Protein AF-I4HN84-F1 (afdb_monomer)

Mean predicted aligned error: 5.34 Å

Solvent-accessible surface area (backbone atoms only — not comparable to full-atom values): 7047 Å² total; per-residue (Å²): 99,75,54,82,47,68,33,82,43,72,69,62,89,95,56,75,38,71,42,53,43,65,41,72,80,28,39,47,28,38,30,51,61,55,38,69,75,26,35,42,35,36,26,29,91,36,35,70,57,48,63,65,70,48,60,51,70,35,25,34,17,54,30,75,34,69,69,48,4,50,51,43,13,44,76,48,36,88,85,49,43,23,37,42,31,39,23,47,52,93,67,21,36,37,35,30,40,25,48,22,70,68,51,33,70,74,64,80,62,56,67,32,62,44,33,37,34,29,50,85,22,96,56,53,39,83,82,51,58,86,29,40,36,28,37,122

Structure (mmCIF, N/CA/C/O backbone):
data_AF-I4HN84-F1
#
_entry.id   AF-I4HN84-F1
#
loop_
_atom_site.group_PDB
_atom_site.id
_atom_site.type_symbol
_atom_site.label_atom_id
_atom_site.label_alt_id
_atom_site.label_comp_id
_atom_site.label_asym_id
_atom_site.label_entity_id
_atom_site.label_seq_id
_atom_site.pdbx_PDB_ins_code
_atom_site.Cartn_x
_atom_site.Cartn_y
_atom_site.Cartn_z
_atom_site.occupancy
_atom_site.B_iso_or_equiv
_atom_site.auth_seq_id
_atom_site.auth_comp_id
_atom_site.auth_asym_id
_atom_site.auth_atom_id
_atom_site.pdbx_PDB_model_num
ATOM 1 N N . MET A 1 1 ? -13.643 5.302 -2.987 1.00 81.25 1 MET A N 1
ATOM 2 C CA . MET A 1 1 ? -12.679 5.528 -4.088 1.00 81.25 1 MET A CA 1
ATOM 3 C C . MET A 1 1 ? -12.327 6.999 -4.047 1.00 81.25 1 MET A C 1
ATOM 5 O O . MET A 1 1 ? -13.276 7.770 -3.991 1.00 81.25 1 MET A O 1
ATOM 9 N N . GLY A 1 2 ? -11.042 7.358 -4.019 1.00 77.12 2 GLY A N 1
ATOM 10 C CA . GLY A 1 2 ? -10.600 8.752 -4.175 1.00 77.12 2 GLY A CA 1
ATOM 11 C C . GLY A 1 2 ? -10.602 9.155 -5.644 1.00 77.12 2 GLY A C 1
ATOM 12 O O . GLY A 1 2 ? -11.418 9.965 -6.074 1.00 77.12 2 GLY A O 1
ATOM 13 N N . GLY A 1 3 ? -9.842 8.420 -6.456 1.00 87.19 3 GLY A N 1
ATOM 14 C CA . GLY A 1 3 ? -9.687 8.716 -7.876 1.00 87.19 3 GLY A CA 1
ATOM 15 C C . GLY A 1 3 ? -8.385 9.471 -8.104 1.00 87.19 3 GLY A C 1
ATOM 16 O O . GLY A 1 3 ? -7.400 9.180 -7.445 1.00 87.19 3 GLY A O 1
ATOM 17 N N . ALA A 1 4 ? -8.347 10.368 -9.090 1.00 88.38 4 ALA A N 1
ATOM 18 C CA . ALA A 1 4 ? -7.143 11.143 -9.371 1.00 88.38 4 ALA A CA 1
ATOM 19 C C . ALA A 1 4 ? -7.037 12.360 -8.434 1.00 88.38 4 ALA A C 1
ATOM 21 O O . ALA A 1 4 ? -7.902 13.233 -8.481 1.00 88.38 4 ALA A O 1
ATOM 22 N N . GLY A 1 5 ? -5.946 12.468 -7.681 1.00 91.00 5 GLY A N 1
ATOM 23 C CA . GLY A 1 5 ? -5.706 13.519 -6.700 1.00 91.00 5 GLY A CA 1
ATOM 24 C C . GLY A 1 5 ? -5.269 12.953 -5.352 1.00 91.00 5 GLY A C 1
ATOM 25 O O . GLY A 1 5 ? -5.092 11.753 -5.191 1.00 91.00 5 GLY A O 1
ATOM 26 N N . ASN A 1 6 ? -5.053 13.844 -4.387 1.00 92.69 6 ASN A N 1
ATOM 27 C CA . ASN A 1 6 ? -4.887 13.439 -2.997 1.00 92.69 6 ASN A CA 1
ATOM 28 C C . ASN A 1 6 ? -6.231 13.636 -2.301 1.00 92.69 6 ASN A C 1
ATOM 30 O O . ASN A 1 6 ? -6.614 14.785 -2.054 1.00 92.69 6 ASN A O 1
ATOM 34 N N . ASP A 1 7 ? -6.937 12.548 -2.005 1.00 94.38 7 ASP A N 1
ATOM 35 C CA . ASP A 1 7 ? -8.287 12.611 -1.452 1.00 94.38 7 ASP A CA 1
ATOM 36 C C . ASP A 1 7 ? -8.324 12.269 0.037 1.00 94.38 7 ASP A C 1
ATOM 38 O O . ASP A 1 7 ? -7.550 11.458 0.536 1.00 94.38 7 ASP A O 1
ATOM 42 N N . THR A 1 8 ? -9.276 12.850 0.767 1.00 93.44 8 THR A N 1
ATOM 43 C CA . THR A 1 8 ? -9.593 12.410 2.132 1.00 93.44 8 THR A CA 1
ATOM 44 C C . THR A 1 8 ? -10.752 11.426 2.074 1.00 93.44 8 THR A C 1
ATOM 46 O O . THR A 1 8 ? -11.857 11.784 1.664 1.00 93.44 8 THR A O 1
ATOM 49 N N . LEU A 1 9 ? -10.507 10.190 2.500 1.00 91.38 9 LEU A N 1
ATOM 50 C CA . LEU A 1 9 ? -11.473 9.102 2.502 1.00 91.38 9 LEU A CA 1
ATOM 51 C C . LEU A 1 9 ? -11.916 8.792 3.937 1.00 91.38 9 LEU A C 1
ATOM 53 O O . LEU A 1 9 ? -11.103 8.538 4.832 1.00 91.38 9 LEU A O 1
ATOM 57 N N . THR A 1 10 ? -13.228 8.791 4.140 1.00 89.12 10 THR A N 1
ATOM 58 C CA . THR A 1 10 ? -13.877 8.366 5.382 1.00 89.12 10 THR A CA 1
ATOM 59 C C . THR A 1 10 ? -14.913 7.312 5.022 1.00 89.12 10 THR A C 1
ATOM 61 O O . THR A 1 10 ? -15.715 7.520 4.107 1.00 89.12 10 THR A O 1
ATOM 64 N N . GLY A 1 11 ? -14.838 6.162 5.677 1.00 82.88 11 GLY A N 1
ATOM 65 C CA . GLY A 1 11 ? -15.794 5.077 5.563 1.00 82.88 11 GLY A CA 1
ATOM 66 C C . GLY A 1 11 ? -17.090 5.339 6.325 1.00 82.88 11 GLY A C 1
ATOM 67 O O . GLY A 1 11 ? -17.300 6.367 6.971 1.00 82.88 11 GLY A O 1
ATOM 68 N N . GLU A 1 12 ? -18.001 4.377 6.227 1.00 80.25 12 GLU A N 1
ATOM 69 C CA . GLU A 1 12 ? -19.187 4.349 7.071 1.00 80.25 12 GLU A CA 1
ATOM 70 C C . GLU A 1 12 ? -18.858 3.650 8.393 1.00 80.25 12 GLU A C 1
ATOM 72 O O . GLU A 1 12 ? -18.315 2.539 8.428 1.00 80.25 12 GLU A O 1
ATOM 77 N N . THR A 1 13 ? -19.222 4.291 9.503 1.00 77.25 13 THR A N 1
ATOM 78 C CA . THR A 1 13 ? -19.040 3.736 10.845 1.00 77.25 13 THR A CA 1
ATOM 79 C C . THR A 1 13 ? -19.791 2.412 10.999 1.00 77.25 13 THR A C 1
ATOM 81 O O . THR A 1 13 ? -21.006 2.352 10.824 1.00 77.25 13 THR A O 1
ATOM 84 N N . GLY A 1 14 ? -19.086 1.358 11.416 1.00 70.56 14 G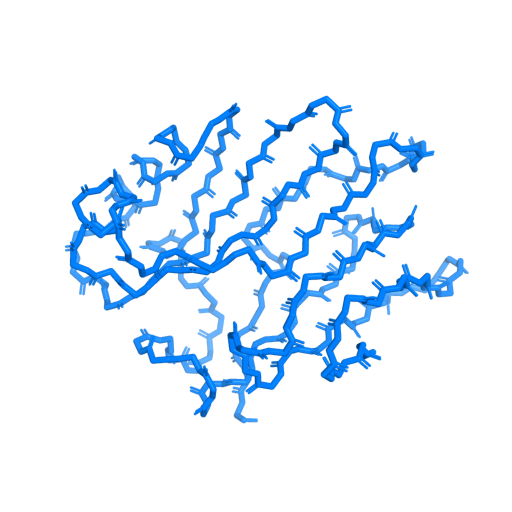LY A N 1
ATOM 85 C CA . GLY A 1 14 ? -19.690 0.060 11.747 1.00 70.56 14 GLY A CA 1
ATOM 86 C C . GLY A 1 14 ? -19.946 -0.866 10.554 1.00 70.56 14 GLY A C 1
ATOM 87 O O . GLY A 1 14 ? -20.476 -1.960 10.751 1.00 70.56 14 GLY A O 1
ATOM 88 N N . ALA A 1 15 ? -19.544 -0.473 9.345 1.00 78.62 15 ALA A N 1
ATOM 89 C CA . ALA A 1 15 ? -19.535 -1.329 8.165 1.00 78.62 15 ALA A CA 1
ATOM 90 C C . ALA A 1 15 ? -18.100 -1.717 7.780 1.00 78.62 15 ALA A C 1
ATOM 92 O O . ALA A 1 15 ? -17.135 -1.057 8.154 1.00 78.62 15 ALA A O 1
ATOM 93 N N . THR A 1 16 ? -17.960 -2.798 7.012 1.00 86.25 16 THR A N 1
ATOM 94 C CA . THR A 1 16 ? -16.707 -3.091 6.311 1.00 86.25 16 THR A CA 1
ATOM 95 C C . THR A 1 16 ? -16.595 -2.178 5.099 1.00 86.25 16 THR A C 1
ATOM 97 O O . THR A 1 16 ? -17.365 -2.317 4.144 1.00 86.25 16 THR A O 1
ATOM 100 N N . ASN A 1 17 ? -15.607 -1.292 5.106 1.00 91.19 17 ASN A N 1
ATOM 101 C CA . ASN A 1 17 ? -15.341 -0.376 4.009 1.00 91.19 17 ASN A CA 1
ATOM 102 C C . ASN A 1 17 ? -14.349 -0.989 3.018 1.00 91.19 17 ASN A C 1
ATOM 104 O O . ASN A 1 17 ? -13.418 -1.710 3.381 1.00 91.19 17 ASN A O 1
ATOM 108 N N . THR A 1 18 ? -14.562 -0.722 1.729 1.00 92.19 18 THR A N 1
ATOM 109 C CA . THR A 1 18 ? -13.652 -1.152 0.662 1.00 92.19 18 THR A CA 1
ATOM 110 C C . THR A 1 18 ? -13.145 0.057 -0.108 1.00 92.19 18 THR A C 1
ATOM 112 O O . THR A 1 18 ? -13.892 0.726 -0.824 1.00 92.19 18 THR A O 1
ATOM 115 N N . PHE A 1 19 ? -11.845 0.300 -0.001 1.00 92.69 19 PHE A N 1
ATOM 116 C CA . PHE A 1 19 ? -11.128 1.351 -0.705 1.00 92.69 19 PHE A CA 1
ATOM 117 C C . PHE A 1 19 ? -10.504 0.751 -1.963 1.00 92.69 19 PHE A C 1
ATOM 119 O O . PHE A 1 19 ? -9.691 -0.166 -1.883 1.00 92.69 19 PHE A O 1
ATOM 126 N N . ILE A 1 20 ? -10.929 1.210 -3.139 1.00 93.38 20 ILE A N 1
ATOM 127 C CA . ILE A 1 20 ? -10.499 0.642 -4.421 1.00 93.38 20 ILE A CA 1
ATOM 128 C C . ILE A 1 20 ? -9.538 1.614 -5.097 1.00 93.38 20 ILE A C 1
ATOM 130 O O . ILE A 1 20 ? -9.905 2.771 -5.299 1.00 93.38 20 ILE A O 1
ATOM 134 N N . TYR A 1 21 ? -8.372 1.101 -5.485 1.00 94.19 21 TYR A N 1
ATOM 135 C CA . TYR A 1 21 ? -7.394 1.773 -6.333 1.00 94.19 21 TYR A CA 1
ATOM 136 C C . TYR A 1 21 ? -7.365 1.112 -7.707 1.00 94.19 21 TYR A C 1
ATOM 138 O O . TYR A 1 21 ? -7.156 -0.106 -7.827 1.00 94.19 21 TYR A O 1
ATOM 146 N N . ASN A 1 22 ? -7.558 1.909 -8.754 1.00 93.75 22 ASN A N 1
ATOM 147 C CA . ASN A 1 22 ? -7.472 1.456 -10.135 1.00 93.75 22 ASN A CA 1
ATOM 148 C C . ASN A 1 22 ? -6.056 1.548 -10.694 1.00 93.75 22 ASN A C 1
ATOM 150 O O . ASN A 1 22 ? -5.769 0.862 -11.673 1.00 93.75 22 ASN A O 1
ATOM 154 N N . SER A 1 23 ? -5.190 2.383 -10.113 1.00 91.50 23 SER A N 1
ATOM 155 C CA . SER A 1 23 ? -3.832 2.631 -10.604 1.00 91.50 23 SER A CA 1
ATOM 156 C C . SER A 1 23 ? -2.918 3.160 -9.503 1.00 91.50 23 SER A C 1
ATOM 158 O O . SER A 1 23 ? -3.338 3.921 -8.642 1.00 91.50 23 SER A O 1
ATOM 160 N N . ARG A 1 24 ? -1.619 2.857 -9.593 1.00 88.94 24 ARG A N 1
ATOM 161 C CA . ARG A 1 24 ? -0.587 3.461 -8.725 1.00 88.94 24 ARG A CA 1
ATOM 162 C C . ARG A 1 24 ? -0.389 4.973 -8.919 1.00 88.94 24 ARG A C 1
ATOM 164 O O . ARG A 1 24 ? 0.408 5.566 -8.206 1.00 88.94 24 ARG A O 1
ATOM 171 N N . PHE A 1 25 ? -1.024 5.558 -9.935 1.00 89.06 25 PHE A N 1
ATOM 172 C CA . PHE A 1 25 ? -0.899 6.971 -10.311 1.00 89.06 25 PHE A CA 1
ATOM 173 C C . PHE A 1 25 ? -2.136 7.801 -9.949 1.00 89.06 25 PHE A C 1
ATOM 175 O O . PHE A 1 25 ? -2.274 8.920 -10.432 1.00 89.06 25 PHE A O 1
ATOM 182 N N . GLU A 1 26 ? -3.050 7.240 -9.158 1.00 89.88 26 GLU A N 1
ATOM 183 C CA . GLU A 1 26 ? -4.246 7.944 -8.693 1.00 89.88 26 GLU A CA 1
ATOM 184 C C . GLU A 1 26 ? -3.894 9.084 -7.727 1.00 89.88 26 GLU A C 1
ATOM 186 O O . GLU A 1 26 ? -4.504 10.134 -7.805 1.00 89.88 26 GLU A O 1
ATOM 191 N N . GLY A 1 27 ? -2.809 8.973 -6.964 1.00 89.31 27 GLY A N 1
ATOM 192 C CA . GLY A 1 27 ? -2.368 9.995 -6.016 1.00 89.31 27 GLY A CA 1
ATOM 193 C C . GLY A 1 27 ? -2.234 9.394 -4.625 1.00 89.31 27 GLY A C 1
ATOM 194 O O . GLY A 1 27 ? -2.118 8.172 -4.503 1.00 89.31 27 GLY A O 1
ATOM 195 N N . VAL A 1 28 ? -2.171 10.246 -3.602 1.00 92.19 28 VAL A N 1
ATOM 196 C CA . VAL A 1 28 ? -1.988 9.826 -2.207 1.00 92.19 28 VAL A CA 1
ATOM 197 C C . VAL A 1 28 ? -3.218 10.190 -1.390 1.00 92.19 28 VAL A C 1
ATOM 199 O O . VAL A 1 28 ? -3.418 11.361 -1.062 1.00 92.19 28 VAL A O 1
ATOM 202 N N . ASP A 1 29 ? -3.989 9.180 -1.001 1.00 94.12 29 ASP A N 1
ATOM 203 C CA . ASP A 1 29 ? -5.193 9.384 -0.198 1.00 94.12 29 ASP A CA 1
ATOM 204 C C . ASP A 1 29 ? -4.905 9.373 1.307 1.00 94.12 29 ASP A C 1
ATOM 206 O O . ASP A 1 29 ? -4.013 8.682 1.798 1.00 94.12 29 ASP A O 1
ATOM 210 N N . LEU A 1 30 ? -5.722 10.083 2.076 1.00 93.06 30 LEU A N 1
ATOM 211 C CA . LEU A 1 30 ? -5.760 10.033 3.531 1.00 93.06 30 LEU A CA 1
ATOM 212 C C . LEU A 1 30 ? -7.020 9.295 3.988 1.00 93.06 30 LEU A C 1
ATOM 214 O O . LEU A 1 30 ? -8.124 9.813 3.854 1.00 93.06 30 LEU A O 1
ATOM 218 N N . MET A 1 31 ? -6.867 8.115 4.584 1.00 92.00 31 MET A N 1
ATOM 219 C CA . MET A 1 31 ? -7.970 7.364 5.190 1.00 92.00 31 MET A CA 1
ATOM 220 C C . MET A 1 31 ? -8.092 7.724 6.669 1.00 92.00 31 MET A C 1
ATOM 222 O O . MET A 1 31 ? -7.156 7.530 7.442 1.00 92.00 31 MET A O 1
ATOM 226 N N . THR A 1 32 ? -9.237 8.255 7.082 1.00 90.50 32 THR A N 1
ATOM 227 C CA . THR A 1 32 ? -9.391 8.848 8.428 1.00 90.50 32 THR A CA 1
ATOM 228 C C . THR A 1 32 ? -9.916 7.888 9.492 1.00 90.50 32 THR A C 1
ATOM 230 O O . THR A 1 32 ? -9.738 8.151 10.680 1.00 90.50 32 THR A O 1
ATOM 233 N N . ASP A 1 33 ? -10.516 6.773 9.086 1.00 87.94 33 ASP A N 1
ATOM 234 C CA . ASP A 1 33 ? -11.254 5.852 9.953 1.00 87.94 33 ASP A CA 1
ATOM 235 C C . ASP A 1 33 ? -11.022 4.370 9.605 1.00 87.94 33 ASP A C 1
ATOM 237 O O . ASP A 1 33 ? -11.840 3.521 9.942 1.00 87.94 33 ASP A O 1
ATOM 241 N N . PHE A 1 34 ? -9.888 4.047 8.972 1.00 89.31 34 PHE A N 1
ATOM 242 C CA . PHE A 1 34 ? -9.559 2.673 8.583 1.00 89.31 34 PHE A CA 1
ATOM 243 C C . PHE A 1 34 ? -9.433 1.737 9.799 1.00 89.31 34 PHE A C 1
ATOM 245 O O . PHE A 1 34 ? -8.605 1.967 10.690 1.00 89.31 34 PHE A O 1
ATOM 252 N N . ILE A 1 35 ? -10.204 0.646 9.804 1.00 86.81 35 ILE A N 1
ATOM 253 C CA . ILE A 1 35 ? -10.219 -0.384 10.857 1.00 86.81 35 ILE A CA 1
ATOM 254 C C . ILE A 1 35 ? -9.895 -1.788 10.320 1.00 86.81 35 ILE A C 1
ATOM 256 O O . ILE A 1 35 ? -9.727 -2.017 9.127 1.00 86.81 35 ILE A O 1
ATOM 260 N N . SER A 1 36 ? -9.799 -2.776 11.214 1.00 85.12 36 SER A N 1
ATOM 261 C CA . SER A 1 36 ? -9.216 -4.097 10.915 1.00 85.12 36 SER A CA 1
ATOM 262 C C . SER A 1 36 ? -10.021 -4.919 9.918 1.00 85.12 36 SER A C 1
ATOM 264 O O . SER A 1 36 ? -9.466 -5.806 9.274 1.00 85.12 36 SER A O 1
ATOM 266 N N . VAL A 1 37 ? -11.317 -4.636 9.803 1.00 87.00 37 VAL A N 1
ATOM 267 C CA . VAL A 1 37 ? -12.226 -5.311 8.873 1.00 87.00 37 VAL A CA 1
ATOM 268 C C . VAL A 1 37 ? -12.227 -4.676 7.486 1.00 87.00 37 VAL A C 1
ATOM 270 O O . VAL A 1 37 ? -12.716 -5.307 6.548 1.00 87.00 37 VAL A O 1
ATOM 273 N N . ASP A 1 38 ? -11.689 -3.463 7.345 1.00 91.31 38 ASP A N 1
ATOM 274 C CA . ASP A 1 38 ? -11.670 -2.739 6.080 1.00 91.31 38 ASP A CA 1
ATOM 275 C C . ASP A 1 38 ? -10.674 -3.349 5.101 1.00 91.31 38 ASP A C 1
ATOM 277 O O . ASP A 1 38 ? -9.721 -4.051 5.467 1.00 91.31 38 ASP A O 1
ATOM 281 N N . ARG A 1 39 ? -10.908 -3.080 3.816 1.00 91.88 39 ARG A N 1
ATOM 282 C CA . ARG A 1 39 ? -10.084 -3.616 2.739 1.00 91.88 39 ARG A CA 1
ATOM 283 C C . ARG A 1 39 ? -9.621 -2.559 1.760 1.00 91.88 39 ARG A C 1
ATOM 285 O O . ARG A 1 39 ? -10.363 -1.652 1.396 1.00 91.88 39 ARG A O 1
ATOM 292 N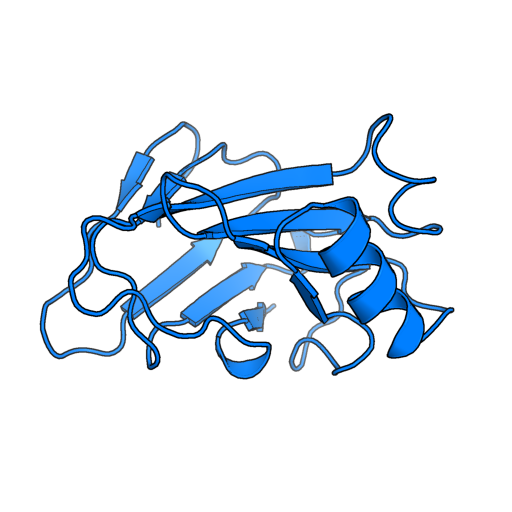 N . ILE A 1 40 ? -8.421 -2.774 1.246 1.00 92.75 40 ILE A N 1
ATOM 293 C CA . ILE A 1 40 ? -7.832 -2.061 0.124 1.00 92.75 40 ILE A CA 1
ATOM 294 C C . ILE A 1 40 ? -7.780 -3.021 -1.065 1.00 92.75 40 ILE A C 1
ATOM 296 O O . ILE A 1 40 ? -7.127 -4.069 -1.037 1.00 92.75 40 ILE A O 1
ATOM 300 N N . HIS A 1 41 ? -8.515 -2.679 -2.115 1.00 93.19 41 HIS A N 1
ATOM 301 C CA . HIS A 1 41 ? -8.600 -3.439 -3.352 1.00 93.19 41 HIS A CA 1
ATOM 302 C C . HIS A 1 41 ? -7.755 -2.776 -4.432 1.00 93.19 41 HIS A C 1
ATOM 304 O O . HIS A 1 41 ? -7.938 -1.606 -4.752 1.00 93.19 41 HIS A O 1
ATOM 310 N N . LEU A 1 42 ? -6.867 -3.559 -5.031 1.00 92.69 42 LEU A N 1
ATOM 311 C CA . LEU A 1 42 ? -5.972 -3.120 -6.092 1.00 92.69 42 LEU A CA 1
ATOM 312 C C . LEU A 1 42 ? -6.402 -3.774 -7.406 1.00 92.69 42 LEU A C 1
ATOM 314 O O . LEU A 1 42 ? -6.410 -5.004 -7.524 1.00 92.69 42 LEU A O 1
ATOM 318 N N . LYS A 1 43 ? -6.757 -2.976 -8.412 1.00 92.19 43 LYS A N 1
ATOM 319 C CA . LYS A 1 43 ? -7.029 -3.465 -9.774 1.00 92.19 43 LYS A CA 1
ATOM 320 C C . LYS A 1 43 ? -5.751 -3.960 -10.436 1.00 92.19 43 LYS A C 1
ATOM 322 O O . LYS A 1 43 ? -4.891 -3.162 -10.792 1.00 92.19 43 LYS A O 1
ATOM 327 N N . SER A 1 44 ? -5.647 -5.260 -10.698 1.00 89.44 44 SER A N 1
ATOM 328 C CA . SER A 1 44 ? -4.461 -5.854 -11.339 1.00 89.44 44 SER A CA 1
ATOM 329 C C . SER A 1 44 ? -4.020 -5.141 -12.631 1.00 89.44 44 SER A C 1
ATOM 331 O O . SER A 1 44 ? -2.824 -5.016 -12.877 1.00 89.44 44 SER A O 1
ATOM 333 N N . SER A 1 45 ? -4.955 -4.586 -13.413 1.00 90.38 45 SER A N 1
ATOM 334 C CA . SER A 1 45 ? -4.656 -3.815 -14.629 1.00 90.38 45 SER A CA 1
ATOM 335 C C . SER A 1 45 ? -3.848 -2.531 -14.394 1.00 90.38 45 SER A C 1
ATOM 337 O O . SER A 1 45 ? -3.167 -2.078 -15.3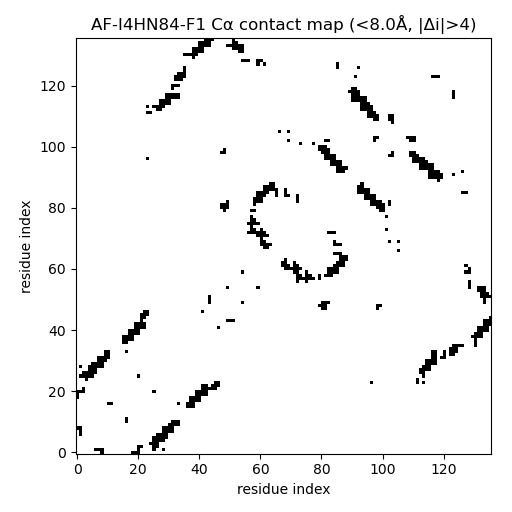09 1.00 90.38 45 SER A O 1
ATOM 339 N N . GLY A 1 46 ? -3.916 -1.937 -13.200 1.00 90.69 46 GLY A N 1
ATOM 340 C CA . GLY A 1 46 ? -3.165 -0.730 -12.834 1.00 90.69 46 GLY A CA 1
ATOM 341 C C . GLY A 1 46 ? -1.926 -0.976 -11.979 1.00 90.69 46 GLY A C 1
ATOM 342 O O . GLY A 1 46 ? -1.190 -0.033 -11.683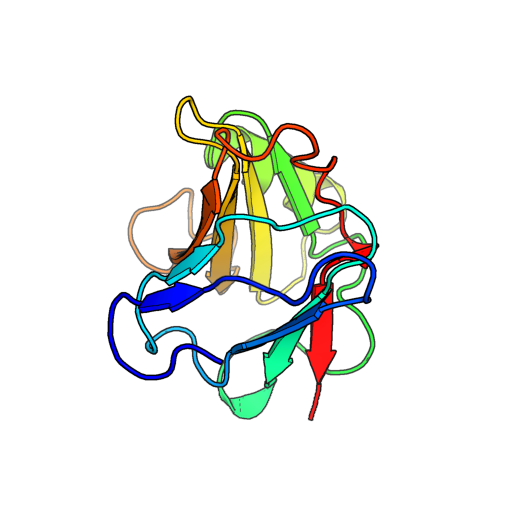 1.00 90.69 46 GLY A O 1
ATOM 343 N N . PHE A 1 47 ? -1.677 -2.230 -11.593 1.00 89.06 47 PHE A N 1
ATOM 344 C CA . PHE A 1 47 ? -0.573 -2.616 -10.719 1.00 89.06 47 PHE A CA 1
ATOM 345 C C . PHE A 1 47 ? 0.226 -3.765 -11.337 1.00 89.06 47 PHE A C 1
ATOM 347 O O . PHE A 1 47 ? -0.090 -4.944 -11.176 1.00 89.06 47 PHE A O 1
ATOM 354 N N . ALA A 1 48 ? 1.301 -3.409 -12.041 1.00 85.81 48 ALA A N 1
ATOM 355 C CA . ALA A 1 48 ? 2.209 -4.376 -12.645 1.00 85.81 48 ALA A CA 1
ATOM 356 C C . ALA A 1 48 ? 2.772 -5.361 -11.601 1.00 85.81 48 ALA A C 1
ATOM 358 O O . ALA A 1 48 ? 3.093 -4.996 -10.477 1.00 85.81 48 ALA A O 1
ATOM 359 N N . GLY A 1 49 ? 2.909 -6.635 -11.965 1.00 82.88 49 GLY A N 1
ATOM 360 C CA . GLY A 1 49 ? 3.497 -7.646 -11.081 1.00 82.88 49 GLY A CA 1
ATOM 361 C C . GLY A 1 49 ? 2.580 -8.167 -9.967 1.00 82.88 49 GLY A C 1
ATOM 362 O O . GLY A 1 49 ? 2.924 -9.176 -9.347 1.00 82.88 49 GLY A O 1
ATOM 363 N N . LEU A 1 50 ? 1.399 -7.575 -9.754 1.00 82.62 50 LEU A N 1
ATOM 364 C CA . LEU A 1 50 ? 0.348 -8.125 -8.896 1.00 82.62 50 LEU A CA 1
ATOM 365 C C . LEU A 1 50 ? -0.642 -8.956 -9.725 1.00 82.62 50 LEU A C 1
ATOM 367 O O . LEU A 1 50 ? -1.309 -8.452 -10.623 1.00 82.62 50 LEU A O 1
ATOM 371 N N . SER A 1 51 ? -0.739 -10.251 -9.423 1.00 78.44 51 SER A N 1
ATOM 372 C CA . SER A 1 51 ? -1.720 -11.154 -10.033 1.00 78.44 51 SER A CA 1
ATOM 373 C C . SER A 1 51 ? -2.965 -11.273 -9.157 1.00 78.44 51 SER A C 1
ATOM 375 O O . SER A 1 51 ? -2.881 -11.183 -7.933 1.00 78.44 51 SER A O 1
ATOM 377 N N . ARG A 1 52 ? -4.121 -11.501 -9.790 1.00 76.75 52 ARG A N 1
ATOM 378 C CA . ARG A 1 52 ? -5.401 -11.714 -9.100 1.00 76.75 52 ARG A CA 1
ATOM 379 C C . ARG A 1 52 ? -5.346 -12.909 -8.148 1.00 76.75 52 ARG A C 1
ATOM 381 O O . ARG A 1 52 ? -4.703 -13.908 -8.452 1.00 76.75 52 ARG A O 1
ATOM 388 N N . GLY A 1 53 ? -6.142 -12.830 -7.083 1.00 66.44 53 GLY A N 1
ATOM 389 C CA . GLY A 1 53 ? -6.350 -13.938 -6.149 1.00 66.44 53 GLY A CA 1
ATOM 390 C C . GLY A 1 53 ? -5.448 -13.828 -4.929 1.00 66.44 53 GLY A C 1
ATOM 391 O O . GLY A 1 53 ? -4.498 -14.586 -4.809 1.00 66.44 53 GLY A O 1
ATOM 392 N N . SER A 1 54 ? -5.797 -12.875 -4.053 1.00 60.88 54 SER A N 1
ATOM 393 C CA . SER A 1 54 ? -5.156 -12.512 -2.776 1.00 60.88 54 SER A CA 1
ATOM 394 C C . SER A 1 54 ? -3.654 -12.254 -2.859 1.00 60.88 54 SER A C 1
ATOM 396 O O . SER A 1 54 ? -2.878 -13.049 -3.375 1.00 60.88 54 SER A O 1
ATOM 398 N N . LEU A 1 55 ? -3.217 -11.125 -2.312 1.00 73.50 55 LEU A N 1
ATOM 399 C CA . LEU A 1 55 ? -1.797 -10.892 -2.110 1.00 73.50 55 LEU A CA 1
ATOM 400 C C . LEU A 1 55 ? -1.232 -12.099 -1.327 1.00 73.50 55 LEU A C 1
ATOM 402 O O . LEU A 1 55 ? -1.672 -12.338 -0.208 1.00 73.50 55 LEU A O 1
ATOM 406 N N . SER A 1 56 ? -0.349 -12.912 -1.916 1.00 73.12 56 SER A N 1
ATOM 407 C CA . SER A 1 56 ? 0.254 -14.049 -1.205 1.00 73.12 56 SER A CA 1
ATOM 408 C C . SER A 1 56 ? 1.171 -13.535 -0.097 1.00 73.12 56 SER A C 1
ATOM 410 O O . SER A 1 56 ? 1.721 -12.443 -0.237 1.00 73.12 56 SER A O 1
ATOM 412 N N . ALA A 1 57 ? 1.363 -14.282 1.003 1.00 70.00 57 ALA A N 1
ATOM 413 C CA . ALA A 1 57 ? 2.255 -13.910 2.125 1.00 70.00 57 ALA A CA 1
ATOM 414 C C . ALA A 1 57 ? 3.592 -13.319 1.644 1.00 70.00 57 ALA A C 1
ATOM 416 O O . ALA A 1 57 ? 4.025 -12.279 2.121 1.00 70.00 57 ALA A O 1
ATOM 417 N N . SER A 1 58 ? 4.143 -13.900 0.576 1.00 77.69 58 SER A N 1
ATOM 418 C CA . SER A 1 58 ? 5.355 -13.475 -0.136 1.00 77.69 58 SER A CA 1
ATOM 419 C C . SER A 1 58 ? 5.351 -12.087 -0.791 1.00 77.69 58 SER A C 1
ATOM 421 O O . SER A 1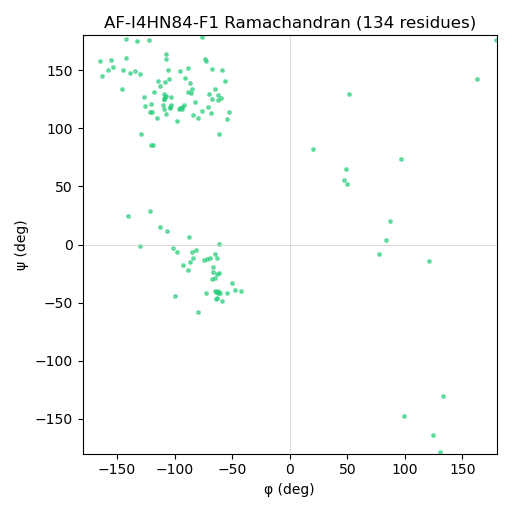 58 ? 6.310 -11.729 -1.473 1.00 77.69 58 SER A O 1
ATOM 423 N N . ARG A 1 59 ? 4.262 -11.326 -0.677 1.00 84.25 59 ARG A N 1
ATOM 424 C CA . ARG A 1 59 ? 4.070 -10.024 -1.333 1.00 84.25 59 ARG A CA 1
ATOM 425 C C . ARG A 1 59 ? 3.608 -8.933 -0.374 1.00 84.25 59 ARG A C 1
ATOM 427 O O . ARG A 1 59 ? 3.435 -7.803 -0.821 1.00 84.25 59 ARG A O 1
ATOM 434 N N . TYR A 1 60 ? 3.407 -9.255 0.901 1.00 89.38 60 TYR A N 1
ATOM 435 C CA . TYR A 1 60 ? 3.097 -8.288 1.951 1.00 89.38 60 TYR A CA 1
ATOM 436 C C . TYR A 1 60 ? 4.297 -8.131 2.884 1.00 89.38 60 TYR A C 1
ATOM 438 O O . TYR A 1 60 ? 4.931 -9.124 3.233 1.00 89.38 60 TYR A O 1
ATOM 446 N N . GLY A 1 61 ? 4.587 -6.907 3.316 1.00 90.31 61 GLY A N 1
ATOM 447 C CA . GLY A 1 61 ? 5.577 -6.651 4.357 1.00 90.31 61 GLY A CA 1
ATOM 448 C C . GLY A 1 61 ? 5.184 -5.481 5.244 1.00 90.31 61 GLY A C 1
ATOM 449 O O . GLY A 1 61 ? 4.523 -4.549 4.792 1.00 90.31 61 GLY A O 1
ATOM 450 N N . GLU A 1 62 ? 5.603 -5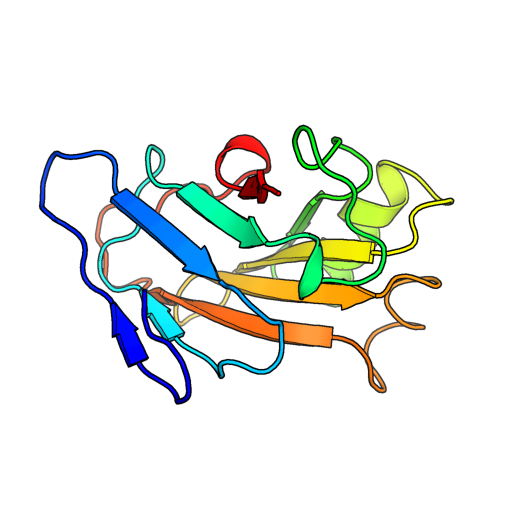.525 6.503 1.00 91.38 62 GLU A N 1
ATOM 451 C CA . GLU A 1 62 ? 5.267 -4.521 7.512 1.00 91.38 62 GLU A CA 1
ATOM 452 C C . GLU A 1 62 ? 6.490 -4.102 8.330 1.00 91.38 62 GLU A C 1
ATOM 454 O O . GLU A 1 62 ? 7.421 -4.886 8.527 1.00 91.38 62 GLU A O 1
ATOM 459 N N . GLY A 1 63 ? 6.513 -2.851 8.788 1.00 91.62 63 GLY A N 1
ATOM 460 C CA . GLY A 1 63 ? 7.598 -2.334 9.617 1.00 91.62 63 GLY A CA 1
ATOM 461 C C . GLY A 1 63 ? 7.417 -0.869 10.006 1.00 91.62 63 GLY A C 1
ATOM 462 O O . GLY A 1 63 ? 6.494 -0.199 9.566 1.00 91.62 63 GLY A O 1
ATOM 463 N N . ASN A 1 64 ? 8.327 -0.341 10.824 1.00 91.94 64 ASN A N 1
ATOM 464 C CA . ASN A 1 64 ? 8.357 1.077 11.229 1.00 91.94 64 ASN A CA 1
ATOM 465 C C . ASN A 1 64 ? 9.144 1.978 10.255 1.00 91.94 64 ASN A C 1
ATOM 467 O O . ASN A 1 64 ? 9.441 3.133 10.543 1.00 91.94 64 ASN A O 1
ATOM 471 N N . SER A 1 65 ? 9.565 1.413 9.128 1.00 90.69 65 SER A N 1
ATOM 472 C CA . SER A 1 65 ? 10.240 2.105 8.040 1.00 90.69 65 SER A CA 1
ATOM 473 C C . SER A 1 65 ? 10.015 1.330 6.749 1.00 90.69 65 SER A C 1
ATOM 475 O O . SER A 1 65 ? 9.772 0.119 6.775 1.00 90.69 65 SER A O 1
ATOM 477 N N . LEU A 1 66 ? 10.163 2.010 5.612 1.00 89.00 66 LEU A N 1
ATOM 478 C CA . LEU A 1 66 ? 10.135 1.365 4.300 1.00 89.00 66 LEU A CA 1
ATOM 479 C C . LEU A 1 66 ? 11.151 0.217 4.204 1.00 89.00 66 LEU A C 1
ATOM 481 O O . LEU A 1 66 ? 10.813 -0.854 3.706 1.00 89.00 66 LEU A O 1
ATOM 485 N N . VAL A 1 67 ? 12.366 0.410 4.737 1.00 88.75 67 VAL A N 1
ATOM 486 C CA . VAL A 1 67 ? 13.432 -0.611 4.774 1.00 88.75 67 VAL A CA 1
ATOM 487 C C . VAL A 1 67 ? 12.971 -1.866 5.518 1.00 88.75 67 VAL A C 1
ATOM 489 O O . VAL A 1 67 ? 13.117 -2.976 5.004 1.00 88.75 67 VAL A O 1
ATOM 492 N N . ALA A 1 68 ? 12.395 -1.697 6.712 1.00 89.94 68 ALA A N 1
ATOM 493 C CA . ALA A 1 68 ? 11.925 -2.811 7.529 1.00 89.94 68 ALA A CA 1
ATOM 494 C C . ALA A 1 68 ? 10.776 -3.568 6.845 1.00 89.94 68 ALA A C 1
ATOM 496 O O . ALA A 1 68 ? 10.844 -4.791 6.711 1.00 89.94 68 ALA A O 1
ATOM 497 N N . ALA A 1 69 ? 9.779 -2.842 6.330 1.00 90.25 69 ALA A N 1
ATOM 498 C CA . ALA A 1 69 ? 8.649 -3.442 5.629 1.00 90.25 69 ALA A CA 1
ATOM 499 C C . ALA A 1 69 ? 9.088 -4.193 4.361 1.00 90.25 69 ALA A C 1
ATOM 501 O O . ALA A 1 69 ? 8.635 -5.310 4.106 1.00 90.25 69 ALA A O 1
ATOM 502 N N . ALA A 1 70 ? 10.023 -3.635 3.586 1.00 88.38 70 ALA A N 1
ATOM 503 C CA . ALA A 1 70 ? 10.561 -4.298 2.399 1.00 88.38 70 ALA A CA 1
ATOM 504 C C . ALA A 1 70 ? 11.327 -5.590 2.737 1.00 88.38 70 ALA A C 1
ATOM 506 O O . ALA A 1 70 ? 11.165 -6.594 2.039 1.00 88.38 70 ALA A O 1
ATOM 507 N N . SER A 1 71 ? 12.123 -5.588 3.812 1.00 86.94 71 SER A N 1
ATOM 508 C CA . SER A 1 71 ? 12.843 -6.777 4.294 1.00 86.94 71 SER A CA 1
ATOM 509 C C . SER A 1 71 ? 11.888 -7.901 4.720 1.00 86.94 71 SER A C 1
ATOM 511 O O . SER A 1 71 ? 12.108 -9.073 4.392 1.00 86.94 71 SER A O 1
ATOM 513 N N . ALA A 1 72 ? 10.783 -7.548 5.385 1.00 87.81 72 ALA A N 1
ATOM 514 C CA . ALA A 1 72 ? 9.743 -8.500 5.767 1.00 87.81 72 ALA A CA 1
ATOM 515 C C . ALA A 1 72 ? 9.080 -9.148 4.538 1.00 87.81 72 ALA A C 1
ATOM 517 O O . ALA A 1 72 ? 8.982 -10.374 4.471 1.00 87.81 72 ALA A O 1
ATOM 518 N N . ALA A 1 73 ? 8.721 -8.350 3.524 1.00 87.00 73 ALA A N 1
ATOM 519 C CA . ALA A 1 73 ? 8.150 -8.871 2.279 1.00 87.00 73 ALA A CA 1
ATOM 520 C C . ALA A 1 73 ? 9.111 -9.826 1.549 1.00 87.00 73 ALA A C 1
ATOM 522 O O . ALA A 1 73 ? 8.693 -10.878 1.069 1.00 87.00 73 ALA A O 1
ATOM 523 N N . PHE A 1 74 ? 10.406 -9.490 1.495 1.00 78.38 74 PHE A N 1
ATOM 524 C CA . PHE A 1 74 ? 11.424 -10.346 0.876 1.00 78.38 74 PHE A CA 1
ATOM 525 C C . PHE A 1 74 ? 11.612 -11.672 1.617 1.00 78.38 74 PHE A C 1
ATOM 527 O O . PHE A 1 74 ? 11.734 -12.720 0.983 1.00 78.38 74 PHE A O 1
ATOM 534 N N . SER A 1 75 ? 11.595 -11.641 2.951 1.00 78.06 75 SER A N 1
ATOM 535 C CA . SER A 1 75 ? 11.697 -12.850 3.780 1.00 78.06 75 SER A CA 1
ATOM 536 C C . SER A 1 75 ? 10.539 -13.819 3.529 1.00 78.06 75 SER A C 1
ATOM 538 O O . SER A 1 75 ? 10.688 -15.026 3.708 1.00 78.06 75 SER A O 1
ATOM 540 N N . ALA A 1 76 ? 9.401 -13.307 3.058 1.00 74.81 76 ALA A N 1
ATOM 541 C CA . ALA A 1 76 ? 8.265 -14.115 2.655 1.00 74.81 76 ALA A CA 1
ATOM 542 C C . ALA A 1 76 ? 8.371 -14.652 1.203 1.00 74.81 76 ALA A C 1
ATOM 544 O O . ALA A 1 76 ? 7.596 -15.536 0.838 1.00 74.81 76 ALA A O 1
ATOM 545 N N . GLY A 1 77 ? 9.317 -14.183 0.372 1.00 66.19 77 GLY A N 1
ATOM 546 C CA . GLY A 1 77 ? 9.629 -14.754 -0.947 1.00 66.19 77 GLY A CA 1
ATOM 547 C C . GLY A 1 77 ? 10.440 -13.834 -1.877 1.00 66.19 77 GLY A C 1
ATOM 548 O O . GLY A 1 77 ? 10.210 -12.631 -1.954 1.00 66.19 77 GLY A O 1
ATOM 549 N N . THR A 1 78 ? 11.369 -14.413 -2.646 1.00 58.84 78 THR A N 1
ATOM 550 C CA . THR A 1 78 ? 12.392 -13.668 -3.411 1.00 58.84 78 THR A CA 1
ATOM 551 C C . THR A 1 78 ? 12.075 -13.436 -4.898 1.00 58.84 78 THR A C 1
ATOM 553 O O . THR A 1 78 ? 12.818 -12.726 -5.569 1.00 58.84 78 THR A O 1
ATOM 556 N N . ALA A 1 79 ? 10.987 -14.012 -5.429 1.00 56.91 79 ALA A N 1
ATOM 557 C CA . ALA A 1 79 ? 10.701 -14.075 -6.874 1.00 56.91 79 ALA A CA 1
ATOM 558 C C . ALA A 1 79 ? 9.476 -13.252 -7.336 1.00 56.91 79 ALA A C 1
ATOM 560 O O . ALA A 1 79 ? 8.944 -13.478 -8.424 1.00 56.91 79 ALA A O 1
ATOM 561 N N . SER A 1 80 ? 8.972 -12.334 -6.510 1.00 63.88 80 SER A N 1
ATOM 562 C CA . SER A 1 80 ? 7.760 -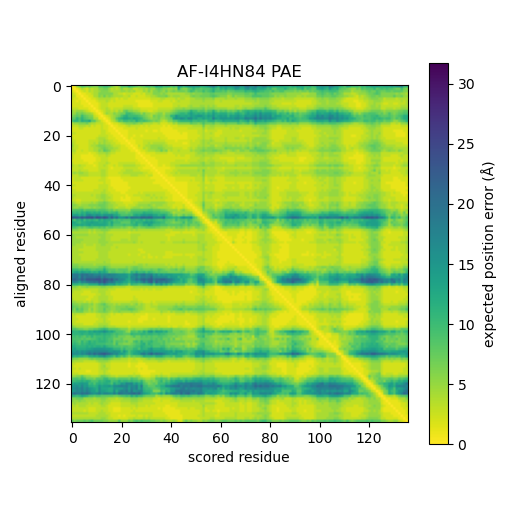11.567 -6.827 1.00 63.88 80 SER A CA 1
ATOM 563 C C . SER A 1 80 ? 8.084 -10.315 -7.643 1.00 63.88 80 SER A C 1
ATOM 565 O O . SER A 1 80 ? 9.016 -9.606 -7.309 1.00 63.88 80 SER A O 1
ATOM 567 N N . ASN A 1 81 ? 7.260 -9.995 -8.648 1.00 75.94 81 ASN A N 1
ATOM 568 C CA . ASN A 1 81 ? 7.399 -8.788 -9.481 1.00 75.94 81 ASN A CA 1
ATOM 569 C C . ASN A 1 81 ? 6.822 -7.506 -8.829 1.00 75.94 81 ASN A C 1
ATOM 571 O O . ASN A 1 81 ? 6.921 -6.429 -9.414 1.00 75.94 81 ASN A O 1
ATOM 575 N N . ALA A 1 82 ? 6.172 -7.603 -7.656 1.00 86.94 82 ALA A N 1
ATOM 576 C CA . ALA A 1 82 ? 5.634 -6.480 -6.872 1.00 86.94 82 ALA A CA 1
ATOM 577 C C . ALA A 1 82 ? 5.285 -6.870 -5.422 1.00 86.94 82 ALA A C 1
ATOM 579 O O . ALA A 1 82 ? 5.035 -8.047 -5.147 1.00 86.94 82 ALA A O 1
ATOM 580 N N . ALA A 1 83 ? 5.229 -5.880 -4.523 1.00 89.75 83 ALA A N 1
ATOM 581 C CA . ALA A 1 83 ? 4.779 -6.036 -3.135 1.00 89.75 83 ALA A CA 1
ATOM 582 C C . ALA A 1 83 ? 3.959 -4.832 -2.636 1.00 89.75 83 ALA A C 1
ATOM 584 O O . ALA A 1 83 ? 4.060 -3.731 -3.184 1.00 89.75 83 ALA A O 1
ATOM 585 N N . ILE A 1 84 ? 3.198 -5.062 -1.562 1.00 91.69 84 ILE A N 1
ATOM 586 C CA . ILE A 1 84 ? 2.545 -4.032 -0.747 1.00 91.69 84 ILE A CA 1
ATOM 587 C C . ILE A 1 84 ? 3.250 -3.946 0.598 1.00 91.69 84 ILE A C 1
ATOM 589 O O . ILE A 1 84 ? 3.474 -4.970 1.246 1.00 91.69 84 ILE A O 1
ATOM 593 N N . LEU A 1 85 ? 3.609 -2.729 0.994 1.00 92.19 85 LEU A N 1
ATOM 594 C CA . LEU A 1 85 ? 4.334 -2.453 2.226 1.00 92.19 85 LEU A CA 1
ATOM 595 C C . LEU A 1 85 ? 3.481 -1.576 3.141 1.00 92.19 85 LEU A C 1
ATOM 597 O O . LEU A 1 85 ? 2.967 -0.547 2.707 1.00 92.19 85 LEU A O 1
ATOM 601 N N . SER A 1 86 ? 3.370 -1.980 4.399 1.00 93.44 86 SER A N 1
ATOM 602 C CA . SER A 1 86 ? 2.745 -1.218 5.477 1.00 93.44 86 SER A CA 1
ATOM 603 C C . SER A 1 86 ? 3.837 -0.610 6.356 1.00 93.44 86 SER A C 1
ATOM 605 O O . SER A 1 86 ? 4.675 -1.335 6.899 1.00 93.44 86 SER A O 1
ATOM 607 N N . VAL A 1 87 ? 3.870 0.717 6.465 1.00 92.94 87 VAL A N 1
ATOM 608 C CA . VAL A 1 87 ? 4.899 1.443 7.217 1.00 92.94 87 VAL A CA 1
ATOM 609 C C . VAL A 1 87 ? 4.262 2.257 8.332 1.00 92.94 87 VAL A C 1
ATOM 611 O O . VAL A 1 87 ? 3.552 3.220 8.070 1.00 92.94 87 VAL A O 1
ATOM 614 N N . GLY A 1 88 ? 4.548 1.904 9.583 1.00 91.81 88 GLY A N 1
ATOM 615 C CA . GLY A 1 88 ? 4.144 2.709 10.734 1.00 91.81 88 GLY A CA 1
ATOM 616 C C . GLY A 1 88 ? 4.926 4.025 10.804 1.00 91.81 88 GLY A C 1
ATOM 617 O O . GLY A 1 88 ? 6.157 4.020 10.756 1.00 91.81 88 GLY A O 1
ATOM 618 N N . THR A 1 89 ? 4.216 5.140 10.954 1.00 88.19 89 THR A N 1
ATOM 619 C CA . THR A 1 89 ? 4.744 6.505 11.092 1.00 88.19 89 THR A CA 1
ATOM 620 C C . THR A 1 89 ? 4.071 7.231 12.265 1.00 88.19 89 THR A C 1
ATOM 622 O O . THR A 1 89 ? 3.137 6.723 12.882 1.00 88.19 89 THR A O 1
ATOM 625 N N . ALA A 1 90 ? 4.519 8.449 12.591 1.00 85.12 90 ALA A N 1
ATOM 626 C CA . ALA A 1 90 ? 3.846 9.274 13.603 1.00 85.12 90 ALA A CA 1
ATOM 627 C C . ALA A 1 90 ? 2.420 9.695 13.180 1.00 85.12 90 ALA A C 1
ATOM 629 O O . ALA A 1 90 ? 1.551 9.894 14.029 1.00 85.12 90 ALA A O 1
ATOM 630 N N . ALA A 1 91 ? 2.177 9.811 11.870 1.00 82.25 91 ALA A N 1
ATOM 631 C CA . ALA A 1 91 ? 0.884 10.190 11.303 1.00 82.25 91 ALA A CA 1
ATOM 632 C C . ALA A 1 91 ? -0.076 8.998 11.126 1.00 82.25 91 ALA A C 1
ATOM 634 O O . ALA A 1 91 ? -1.240 9.216 10.801 1.00 82.25 91 ALA A O 1
ATOM 635 N N . GLY A 1 92 ? 0.386 7.761 11.359 1.00 89.38 92 GLY A N 1
ATOM 636 C CA . GLY A 1 92 ? -0.411 6.542 11.230 1.00 89.38 92 GLY A CA 1
ATOM 637 C C . GLY A 1 92 ? 0.311 5.445 10.461 1.00 89.38 92 GLY A C 1
ATOM 638 O O . GLY A 1 92 ? 1.443 5.110 10.798 1.00 89.38 92 GLY A O 1
ATOM 639 N N . VAL A 1 93 ? -0.343 4.846 9.469 1.00 92.75 93 VAL A N 1
ATOM 640 C CA . VAL A 1 93 ? 0.237 3.780 8.639 1.00 92.75 93 VAL A CA 1
ATOM 641 C C . VAL A 1 93 ? 0.236 4.206 7.181 1.00 92.75 93 VAL A C 1
ATOM 643 O O . VAL A 1 93 ? -0.819 4.433 6.601 1.00 92.75 93 VAL A O 1
ATOM 646 N N . ASP A 1 94 ? 1.410 4.252 6.568 1.00 93.75 94 ASP A N 1
ATOM 647 C CA . ASP A 1 94 ? 1.539 4.473 5.135 1.00 93.75 94 ASP A CA 1
ATOM 648 C C . ASP A 1 94 ? 1.489 3.143 4.380 1.00 93.75 94 ASP A C 1
ATOM 650 O O . ASP A 1 94 ? 2.218 2.195 4.691 1.00 93.75 94 ASP A O 1
ATOM 654 N N . VAL A 1 95 ? 0.657 3.089 3.345 1.00 93.81 95 VAL A N 1
ATOM 655 C CA . VAL A 1 95 ? 0.509 1.949 2.442 1.00 93.81 95 VAL A CA 1
ATOM 656 C C . VAL A 1 95 ? 1.209 2.259 1.132 1.00 93.81 95 VAL A C 1
ATOM 658 O O . VAL A 1 95 ? 0.821 3.157 0.382 1.00 93.81 95 VAL A O 1
ATOM 661 N N . TRP A 1 96 ? 2.215 1.454 0.822 1.00 93.44 96 TRP A N 1
ATOM 662 C CA . TRP A 1 96 ? 3.034 1.607 -0.369 1.00 93.44 96 TRP A CA 1
ATOM 663 C C . TRP A 1 96 ? 2.852 0.433 -1.317 1.00 93.44 96 TRP A C 1
ATOM 665 O O . TRP A 1 96 ? 2.836 -0.725 -0.904 1.00 93.44 96 TRP A O 1
ATOM 675 N N . TYR A 1 97 ? 2.818 0.731 -2.610 1.00 91.94 97 TYR A N 1
ATOM 676 C CA . TYR A 1 97 ? 3.017 -0.252 -3.666 1.00 91.94 97 TYR A CA 1
ATOM 677 C C . TYR A 1 97 ? 4.402 -0.099 -4.275 1.00 91.94 97 TYR A C 1
ATOM 679 O O . TYR A 1 97 ? 4.883 1.010 -4.508 1.00 91.94 97 TYR A O 1
ATOM 687 N N . THR A 1 98 ? 5.028 -1.215 -4.620 1.00 89.31 98 THR A N 1
ATOM 688 C CA . THR A 1 98 ? 6.318 -1.204 -5.302 1.00 89.31 98 THR A CA 1
ATOM 689 C C . THR A 1 98 ? 6.417 -2.364 -6.283 1.00 89.31 98 THR A C 1
ATOM 691 O O . THR A 1 98 ? 6.026 -3.492 -5.979 1.00 89.31 98 THR A O 1
ATOM 694 N N . SER A 1 99 ? 6.887 -2.069 -7.499 1.00 79.56 99 SER A N 1
ATOM 695 C CA . SER A 1 99 ? 7.199 -3.081 -8.512 1.00 79.56 99 SER A CA 1
ATOM 696 C C . SER A 1 99 ? 8.564 -3.685 -8.178 1.00 79.56 99 SER A C 1
ATOM 698 O O . SER A 1 99 ? 9.594 -3.013 -8.280 1.00 79.56 99 SER A O 1
ATOM 700 N N . ASN A 1 100 ? 8.575 -4.930 -7.722 1.00 67.62 100 ASN A N 1
ATOM 701 C CA . ASN A 1 100 ? 9.736 -5.562 -7.124 1.00 67.62 100 ASN A CA 1
ATOM 702 C C . ASN A 1 100 ? 10.659 -6.148 -8.197 1.00 67.62 100 ASN A C 1
ATOM 704 O O . ASN A 1 100 ? 10.340 -7.153 -8.819 1.00 67.62 100 ASN A O 1
ATOM 708 N N . ALA A 1 101 ? 11.839 -5.544 -8.340 1.00 61.12 101 ALA A N 1
ATOM 709 C CA . ALA A 1 101 ? 13.094 -6.287 -8.416 1.00 61.12 101 ALA A CA 1
ATOM 710 C C . ALA A 1 101 ? 13.943 -5.781 -7.236 1.00 61.12 101 ALA A C 1
ATOM 712 O O . ALA A 1 101 ? 14.623 -4.759 -7.315 1.00 61.12 101 ALA A O 1
ATOM 713 N N . LEU A 1 102 ? 13.702 -6.408 -6.082 1.00 65.50 102 LEU A N 1
ATOM 714 C CA . LEU A 1 102 ? 14.061 -6.008 -4.716 1.00 65.50 102 LEU A CA 1
ATOM 715 C C . LEU A 1 102 ? 13.689 -4.565 -4.346 1.00 65.50 102 LEU A C 1
ATOM 717 O O . LEU A 1 102 ? 14.527 -3.791 -3.902 1.00 65.50 102 LEU A O 1
ATOM 721 N N . ASN A 1 103 ? 12.415 -4.218 -4.566 1.00 65.88 103 ASN A N 1
ATOM 722 C CA . ASN A 1 103 ? 11.718 -3.012 -4.089 1.00 65.88 103 ASN A CA 1
ATOM 723 C C . ASN A 1 103 ? 12.593 -1.830 -3.670 1.00 65.88 103 ASN A C 1
ATOM 725 O O . ASN A 1 103 ? 12.887 -1.611 -2.499 1.00 65.88 103 ASN A O 1
ATOM 729 N N . THR A 1 104 ? 13.032 -1.029 -4.622 1.00 60.78 104 THR A N 1
ATOM 730 C CA . THR A 1 104 ? 13.466 -1.450 -5.958 1.00 60.78 104 THR A CA 1
ATOM 731 C C . THR A 1 104 ? 14.921 -1.003 -5.959 1.00 60.78 104 THR A C 1
ATOM 733 O O . THR A 1 104 ? 15.212 0.161 -6.217 1.00 60.78 104 THR A O 1
ATOM 736 N N . ALA A 1 105 ? 15.758 -1.895 -5.417 1.00 59.19 105 ALA A N 1
ATOM 737 C CA . ALA A 1 105 ? 16.988 -1.642 -4.666 1.00 59.19 105 ALA A CA 1
ATOM 738 C C . ALA A 1 105 ? 16.834 -0.554 -3.582 1.00 59.19 105 ALA A C 1
ATOM 740 O O . ALA A 1 105 ? 17.544 0.445 -3.586 1.00 59.19 105 ALA A O 1
ATOM 741 N N . LEU A 1 106 ? 15.863 -0.738 -2.678 1.00 67.94 106 LEU A N 1
ATOM 742 C CA . LEU A 1 106 ? 15.582 0.136 -1.529 1.00 67.94 106 LEU A CA 1
ATOM 743 C C . LEU A 1 106 ? 15.494 1.633 -1.893 1.00 67.94 106 LEU A C 1
ATOM 745 O O . LEU A 1 106 ? 16.230 2.489 -1.410 1.00 67.94 106 LEU A O 1
ATOM 749 N N . PHE A 1 107 ? 14.464 1.904 -2.696 1.00 68.19 107 PHE A N 1
ATOM 750 C CA . PHE A 1 107 ? 13.699 3.160 -2.750 1.00 68.19 107 PHE A CA 1
ATOM 751 C C . PHE A 1 107 ? 14.184 4.312 -3.641 1.00 68.19 107 PHE A C 1
ATOM 753 O O . PHE A 1 107 ? 13.713 5.431 -3.470 1.00 68.19 107 PHE A O 1
ATOM 760 N N . GLY A 1 108 ? 15.022 4.077 -4.652 1.00 54.38 108 GLY A N 1
ATOM 761 C CA . GLY A 1 108 ? 15.421 5.151 -5.578 1.00 54.38 108 GLY A CA 1
ATOM 762 C C . GLY A 1 108 ? 14.343 5.621 -6.570 1.00 54.38 108 GLY A C 1
ATOM 763 O O . GLY A 1 108 ? 14.217 6.814 -6.797 1.00 54.38 108 GLY A O 1
ATOM 764 N N . THR A 1 109 ? 13.564 4.714 -7.171 1.00 63.22 109 THR A N 1
ATOM 765 C CA . THR A 1 109 ? 12.299 4.976 -7.898 1.00 63.22 109 THR A CA 1
ATOM 766 C C . THR A 1 109 ? 11.541 3.649 -8.035 1.00 63.22 109 THR A C 1
ATOM 768 O O . THR A 1 109 ? 12.158 2.594 -8.160 1.00 63.22 109 THR A O 1
ATOM 771 N N . GLY A 1 110 ? 10.203 3.674 -7.975 1.00 69.44 110 GLY A N 1
ATOM 772 C CA . GLY A 1 110 ? 9.350 2.482 -8.134 1.00 69.44 110 GLY A CA 1
ATOM 773 C C . GLY A 1 110 ? 8.434 2.167 -6.946 1.00 69.44 110 GLY A C 1
ATOM 774 O O . GLY A 1 110 ? 7.482 1.405 -7.117 1.00 69.44 110 GLY A O 1
ATOM 775 N N . ALA A 1 111 ? 8.670 2.779 -5.781 1.00 85.12 111 ALA A N 1
ATOM 776 C CA . ALA A 1 111 ? 7.713 2.818 -4.677 1.00 85.12 111 ALA A CA 1
ATOM 777 C C . ALA A 1 111 ? 6.727 3.978 -4.882 1.00 85.12 111 ALA A C 1
ATOM 779 O O . ALA A 1 111 ? 7.134 5.082 -5.233 1.00 85.12 111 ALA A O 1
ATOM 780 N N . ASN A 1 112 ? 5.440 3.712 -4.696 1.00 90.44 112 ASN A N 1
ATOM 781 C CA . ASN A 1 112 ? 4.361 4.683 -4.813 1.00 90.44 112 ASN A CA 1
ATOM 782 C C . ASN A 1 112 ? 3.577 4.625 -3.508 1.00 90.44 112 ASN A C 1
ATOM 784 O O . ASN A 1 112 ? 3.064 3.559 -3.153 1.00 90.44 112 ASN A O 1
ATOM 788 N N . LEU A 1 113 ? 3.535 5.747 -2.794 1.00 92.44 113 LEU A N 1
ATOM 789 C CA . LEU A 1 113 ? 2.626 5.904 -1.672 1.00 92.44 113 LEU A CA 1
ATOM 790 C C . LEU A 1 113 ? 1.213 5.919 -2.250 1.00 92.44 113 LEU A C 1
ATOM 792 O O . LEU A 1 113 ? 0.950 6.672 -3.182 1.00 92.44 113 LEU A O 1
ATOM 796 N N . LEU A 1 114 ? 0.354 5.038 -1.752 1.00 93.31 114 LEU A N 1
ATOM 797 C CA . LEU A 1 114 ? -1.039 4.954 -2.184 1.00 93.31 114 LEU A CA 1
ATOM 798 C C . LEU A 1 114 ? -1.946 5.668 -1.192 1.00 93.31 114 LEU A C 1
ATOM 800 O O . LEU A 1 114 ? -2.845 6.404 -1.584 1.00 93.31 114 LEU A O 1
ATOM 804 N N . ALA A 1 115 ? -1.700 5.434 0.097 1.00 93.25 115 ALA A N 1
ATOM 805 C CA . ALA A 1 115 ? -2.520 5.994 1.150 1.00 93.25 115 ALA A CA 1
ATOM 806 C C . ALA A 1 115 ? -1.760 6.150 2.463 1.00 93.25 115 ALA A C 1
ATOM 808 O O . ALA A 1 115 ? -0.877 5.349 2.772 1.00 93.25 115 ALA A O 1
ATOM 809 N N . THR A 1 116 ? -2.188 7.115 3.266 1.00 93.44 116 THR A N 1
ATOM 810 C CA . THR A 1 116 ? -1.893 7.200 4.695 1.00 93.44 116 THR A CA 1
ATOM 811 C C . THR A 1 116 ? -3.175 6.909 5.465 1.00 93.44 116 THR A C 1
ATOM 813 O O . THR A 1 116 ? -4.200 7.554 5.259 1.00 93.44 116 THR A O 1
ATOM 816 N N . LEU A 1 117 ? -3.134 5.935 6.363 1.00 92.12 117 LEU A N 1
ATOM 817 C CA . LEU A 1 117 ? -4.211 5.624 7.295 1.00 92.12 117 LEU A CA 1
ATOM 818 C C . LEU A 1 117 ? -3.927 6.386 8.585 1.00 92.12 117 LEU A C 1
ATOM 820 O O . LEU A 1 117 ? -2.906 6.146 9.224 1.00 92.12 117 LEU A O 1
ATOM 824 N N . SER A 1 118 ? -4.805 7.311 8.952 1.00 87.56 118 SER A N 1
ATOM 825 C CA . SER A 1 118 ? -4.575 8.272 10.030 1.00 87.56 118 SER A CA 1
ATOM 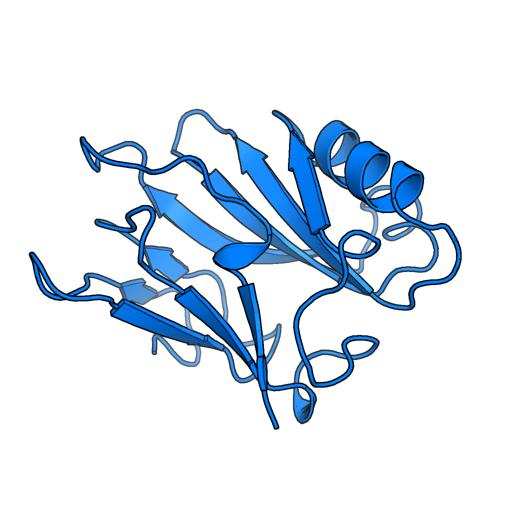826 C C . SER A 1 118 ? -4.454 7.621 11.412 1.00 87.56 118 SER A C 1
ATOM 828 O O . SER A 1 118 ? -5.326 6.855 11.829 1.00 87.56 118 SER A O 1
ATOM 830 N N . SER A 1 119 ? -3.440 8.024 12.186 1.00 75.31 119 SER A N 1
ATOM 831 C CA . SER A 1 119 ? -3.302 7.700 13.618 1.00 75.31 119 SER A CA 1
ATOM 832 C C . SER A 1 119 ? -4.341 8.385 14.505 1.00 75.31 119 SER A C 1
ATOM 834 O O . SER A 1 119 ? -4.472 8.033 15.675 1.00 75.31 119 SER A O 1
ATOM 836 N N . THR A 1 120 ? -5.094 9.354 13.975 1.00 73.06 120 THR A N 1
ATOM 837 C CA . THR A 1 120 ? -6.180 10.017 14.714 1.00 73.06 120 THR A CA 1
ATOM 838 C C . THR A 1 120 ? -7.417 9.136 14.859 1.00 73.06 120 THR A C 1
ATOM 840 O O . THR A 1 120 ? -8.293 9.453 15.664 1.00 73.06 120 THR A O 1
ATOM 843 N N . SER A 1 121 ? -7.502 8.036 14.102 1.00 67.31 121 SER A N 1
ATOM 844 C CA . SER A 1 121 ? -8.485 6.991 14.362 1.00 67.31 121 SER A CA 1
ATOM 845 C C . SER A 1 121 ? -8.093 6.256 15.641 1.00 67.31 121 SER A C 1
ATOM 847 O O . SER A 1 121 ? -7.047 5.613 15.714 1.00 67.31 121 SER A O 1
ATOM 849 N N . THR A 1 122 ? -8.954 6.305 16.656 1.00 57.66 122 THR A N 1
ATOM 850 C CA . THR A 1 122 ? -8.757 5.587 17.928 1.00 57.66 122 THR A CA 1
ATOM 851 C C . THR A 1 122 ? -8.737 4.064 17.765 1.00 57.66 122 THR A C 1
ATOM 853 O O . THR A 1 122 ? -8.350 3.360 18.694 1.00 57.66 122 THR A O 1
ATOM 856 N N . ASN A 1 123 ? -9.122 3.564 16.587 1.00 61.16 123 ASN A N 1
ATOM 857 C CA . ASN A 1 123 ? -9.128 2.157 16.202 1.00 61.16 123 ASN A CA 1
ATOM 858 C C . ASN A 1 123 ? -8.257 1.893 14.967 1.00 61.16 123 ASN A C 1
ATOM 860 O O . ASN A 1 123 ? -8.566 0.964 14.218 1.00 61.16 123 ASN A O 1
ATOM 864 N N . LEU A 1 124 ? -7.200 2.687 14.724 1.00 62.97 124 LEU A N 1
ATOM 865 C CA . LEU A 1 124 ? -6.269 2.379 13.638 1.00 62.97 124 LEU A CA 1
ATOM 866 C C . LEU A 1 124 ? -5.755 0.949 13.830 1.00 62.97 124 LEU A C 1
ATOM 868 O O . LEU A 1 124 ? -5.026 0.637 14.774 1.00 62.97 124 LEU A O 1
ATOM 872 N N . ALA A 1 125 ? -6.225 0.062 12.966 1.00 61.41 125 ALA A N 1
ATOM 873 C CA . ALA A 1 125 ? -6.021 -1.355 13.146 1.00 61.41 125 ALA A CA 1
ATOM 874 C C . ALA A 1 125 ? -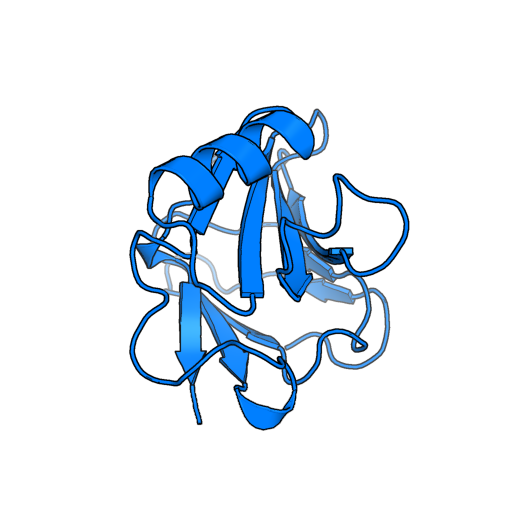4.583 -1.761 12.855 1.00 61.41 125 ALA A C 1
ATOM 876 O O . ALA A 1 125 ? -3.864 -1.105 12.103 1.00 61.41 125 ALA A O 1
ATOM 877 N N . THR A 1 126 ? -4.194 -2.919 13.386 1.00 73.38 126 THR A N 1
ATOM 878 C CA . THR A 1 126 ? -3.050 -3.659 12.859 1.00 73.38 126 THR A CA 1
ATOM 879 C C . THR A 1 126 ? -3.347 -4.044 11.411 1.00 73.38 126 THR A C 1
ATOM 881 O O . THR A 1 126 ? -4.008 -5.050 11.136 1.00 73.38 126 THR A O 1
ATOM 884 N N . VAL A 1 127 ? -2.880 -3.207 10.487 1.00 85.88 127 VAL A N 1
ATOM 885 C CA . VAL A 1 127 ? -2.905 -3.476 9.053 1.00 85.88 127 VAL A CA 1
ATOM 886 C C . VAL A 1 127 ? -2.061 -4.711 8.800 1.00 85.88 127 VAL A C 1
ATOM 888 O O . VAL A 1 127 ? -0.919 -4.790 9.243 1.00 85.88 127 VAL A O 1
ATOM 891 N N . ASN A 1 128 ? -2.630 -5.677 8.097 1.00 87.12 128 ASN A N 1
ATOM 892 C CA . ASN A 1 128 ? -1.951 -6.907 7.735 1.00 87.12 128 ASN A CA 1
ATOM 893 C C . ASN A 1 128 ? -2.354 -7.326 6.319 1.00 87.12 128 ASN A C 1
ATOM 895 O O . ASN A 1 128 ? -3.218 -6.724 5.682 1.00 87.12 128 ASN A O 1
ATOM 899 N N . GLN A 1 129 ? -1.752 -8.406 5.831 1.00 88.06 129 GLN A N 1
ATOM 900 C CA . GLN A 1 129 ? -2.028 -8.952 4.506 1.00 88.06 129 GLN A CA 1
ATOM 901 C C . GLN A 1 129 ? -3.522 -9.109 4.176 1.00 88.06 129 GLN A C 1
ATOM 903 O O . GLN A 1 129 ? -3.910 -8.862 3.035 1.00 88.06 129 GLN A O 1
ATOM 908 N N . SER A 1 130 ? -4.358 -9.527 5.129 1.00 89.00 130 SER A N 1
ATOM 909 C CA . SER A 1 130 ? -5.778 -9.803 4.866 1.00 89.00 130 SER A CA 1
ATOM 910 C C . SER A 1 130 ? -6.589 -8.553 4.510 1.00 89.00 130 SER A C 1
ATOM 912 O O . SER A 1 130 ? -7.634 -8.666 3.867 1.00 89.00 130 SER A O 1
ATOM 914 N N . ASN A 1 131 ? -6.078 -7.365 4.847 1.00 91.38 131 ASN A N 1
ATOM 915 C CA . ASN A 1 131 ? -6.669 -6.093 4.447 1.00 91.38 131 ASN A CA 1
ATOM 916 C C . ASN A 1 131 ? -6.473 -5.800 2.954 1.00 91.38 131 ASN A C 1
ATOM 918 O O . ASN A 1 131 ? -7.130 -4.912 2.425 1.00 91.38 131 ASN A O 1
ATOM 922 N N . PHE A 1 132 ? -5.610 -6.533 2.248 1.00 91.56 132 PHE A N 1
ATOM 923 C CA . PHE A 1 132 ? -5.290 -6.268 0.848 1.00 91.56 132 PHE A CA 1
ATOM 924 C C . PHE A 1 132 ? -5.801 -7.371 -0.069 1.00 91.56 132 PHE A C 1
ATOM 926 O O . PHE A 1 132 ? -5.600 -8.565 0.167 1.00 91.56 132 PHE A O 1
ATOM 933 N N . SER A 1 133 ? -6.398 -6.982 -1.193 1.00 91.56 133 SER A N 1
ATOM 934 C CA . SER A 1 133 ? -6.723 -7.932 -2.254 1.00 91.56 133 SER A CA 1
ATOM 935 C C . SER A 1 133 ? -6.443 -7.367 -3.642 1.00 91.56 133 SER A C 1
ATOM 937 O O . SER A 1 133 ? -6.560 -6.169 -3.890 1.00 91.56 133 SER A O 1
ATOM 939 N N . VAL A 1 134 ? -6.051 -8.256 -4.557 1.00 90.44 134 VAL A N 1
ATOM 940 C CA . VAL A 1 134 ? -5.843 -7.922 -5.968 1.00 90.44 134 VAL A CA 1
ATOM 941 C C . VAL A 1 134 ? -7.020 -8.462 -6.766 1.00 90.44 134 VAL A C 1
ATOM 943 O O . VAL A 1 134 ? -7.248 -9.678 -6.818 1.00 90.44 134 VAL A O 1
ATOM 946 N N . ILE A 1 135 ? -7.758 -7.550 -7.389 1.00 91.38 135 ILE A N 1
ATOM 947 C CA . ILE A 1 135 ? -8.981 -7.828 -8.144 1.00 91.38 135 ILE A CA 1
ATOM 948 C C . ILE A 1 135 ? -8.752 -7.683 -9.657 1.00 91.38 135 ILE A C 1
ATOM 950 O O . ILE A 1 135 ? -7.729 -7.156 -10.100 1.00 91.38 135 ILE A O 1
ATOM 954 N N . ALA A 1 136 ? -9.687 -8.219 -10.454 1.00 87.38 136 ALA A N 1
ATOM 955 C CA . ALA A 1 136 ? -9.687 -8.066 -11.918 1.00 87.38 136 ALA A CA 1
ATOM 956 C C . ALA A 1 136 ? -9.988 -6.626 -12.305 1.00 87.38 136 ALA A C 1
ATOM 958 O O . ALA A 1 136 ? -10.983 -6.087 -11.773 1.00 87.38 136 ALA A O 1
#

Nearest PDB structures (foldseek):
  1db3-assembly1_A-2  TM=4.359E-01  e=9.571E+00  Escherichia coli
  1pda-assembly1_A  TM=4.399E-01  e=8.460E+00  Escherichia coli

Sequence (136 aa):
MGGAGNDTLTGETGATNTFIYNSRFEGVDLMTDFISVDRIHLKSSGFAGLSRGSLSASRYGEGNSLVAAASAAFSAGTASNAAILSVGTAAGVDVWYTSNALNTALFGTGANLLATLSSTSTNLATVNQSNFSVIA

InterPro domains:
  IPR011049 Serralysin-like metalloprotease, C-terminal [SSF51120] (2-58)

Radius of gyration: 13.59 Å; Cα contacts (8 Å, |Δi|>4): 351; chains: 1; bounding box: 37×28×33 Å

Foldseek 3Di:
DQFADAEEDEDDPPDAEEAEDAALRSYEYEYEADADSHAYEYECVRAPQDDADFDPQLAFFEDQDPVRRLVSSVVSDQDTQKHWGWHQDPQAIWIWIFGDPSSDVRDPDGIGTHYGYGPNHPRRYPDDRVRYGYDD

pLDDT: mean 83.63, std 10.72, range [54.38, 94.38]

Organism: NCBI:txid1160284

Secondary structure (DSSP, 8-state):
---SS--EE---TTS--EEEES-TTS--EEESS--TT-EEEEEGGGSTTPPSSS--GGGEEEESSHHHHHHHHHHT-S--S-EEEEEEETTEEEEEEE--SSGGGTTSS-EEEEEEEETTSTT-----GGGEEEE-